Protein AF-A0AAD8A9Y2-F1 (afdb_monomer)

Secondary structure (DSSP, 8-state):
------------SSPEEEES-S-----TTPPP---EEEE-SSPPS---EE-SS-EE-TT-B-SS-B-PPPP------

Radius of gyration: 16.76 Å; Cα contacts (8 Å, |Δi|>4): 66; chains: 1; bounding box: 59×24×31 Å

Structure (mmCIF, N/CA/C/O backbone):
data_AF-A0AAD8A9Y2-F1
#
_entry.id   AF-A0AAD8A9Y2-F1
#
loop_
_atom_site.group_PDB
_atom_site.id
_atom_site.type_symbol
_atom_site.label_atom_id
_atom_site.label_alt_id
_atom_site.label_comp_id
_atom_site.label_asym_id
_atom_site.label_entity_id
_atom_site.label_seq_id
_atom_site.pdbx_PDB_ins_code
_atom_site.Cartn_x
_atom_site.Cartn_y
_atom_site.Cartn_z
_atom_site.occupancy
_atom_site.B_iso_or_equiv
_atom_site.auth_seq_id
_atom_site.auth_comp_id
_atom_site.auth_asym_id
_atom_site.auth_atom_id
_atom_site.pdbx_PDB_model_num
ATOM 1 N N . MET A 1 1 ? 42.818 13.589 6.601 1.00 39.62 1 MET A N 1
ATOM 2 C CA . MET A 1 1 ? 41.581 13.837 5.829 1.00 39.62 1 MET A CA 1
ATOM 3 C C . MET A 1 1 ? 40.891 12.501 5.635 1.00 39.62 1 MET A C 1
ATOM 5 O O . MET A 1 1 ? 41.456 11.650 4.964 1.00 39.62 1 MET A O 1
ATOM 9 N N . SER A 1 2 ? 39.759 12.272 6.301 1.00 43.62 2 SER A N 1
ATOM 10 C CA . SER A 1 2 ? 38.989 11.035 6.132 1.00 43.62 2 SER A CA 1
ATOM 11 C C . SER A 1 2 ? 37.953 11.266 5.035 1.00 43.62 2 SER A C 1
ATOM 13 O O . SER A 1 2 ?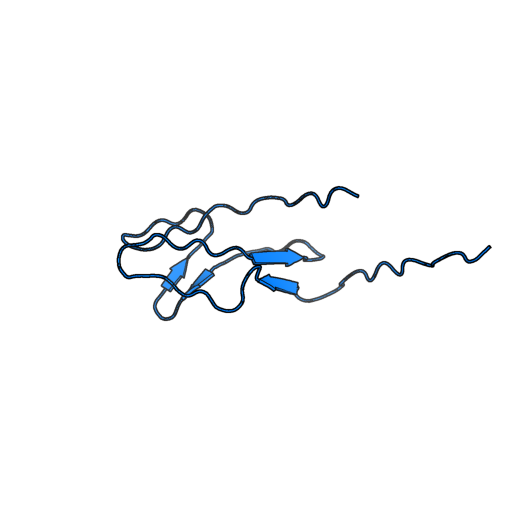 37.070 12.106 5.199 1.00 43.62 2 SER A O 1
ATOM 15 N N . PHE A 1 3 ? 38.097 10.583 3.902 1.00 50.88 3 PHE A N 1
ATOM 16 C CA . PHE A 1 3 ? 37.072 10.559 2.863 1.00 50.88 3 PHE A CA 1
ATOM 17 C C . PHE A 1 3 ? 36.019 9.527 3.273 1.00 50.88 3 PHE A C 1
ATOM 19 O O . PHE A 1 3 ? 36.283 8.327 3.243 1.00 50.88 3 PHE A O 1
ATOM 26 N N . ASN A 1 4 ? 34.833 9.985 3.675 1.00 57.22 4 ASN A N 1
ATOM 27 C CA . ASN A 1 4 ? 33.685 9.096 3.835 1.00 57.22 4 ASN A CA 1
ATOM 28 C C . ASN A 1 4 ? 33.249 8.621 2.443 1.00 57.22 4 ASN A C 1
ATOM 30 O O . ASN A 1 4 ? 32.723 9.402 1.653 1.00 57.22 4 ASN A O 1
ATOM 34 N N . TYR A 1 5 ? 33.482 7.347 2.133 1.00 53.53 5 TYR A N 1
ATOM 35 C CA . TYR A 1 5 ? 32.930 6.715 0.939 1.00 53.53 5 TYR A CA 1
ATOM 36 C C . TYR A 1 5 ? 31.436 6.465 1.160 1.00 53.53 5 TYR A C 1
ATOM 38 O O . TYR A 1 5 ? 31.046 5.61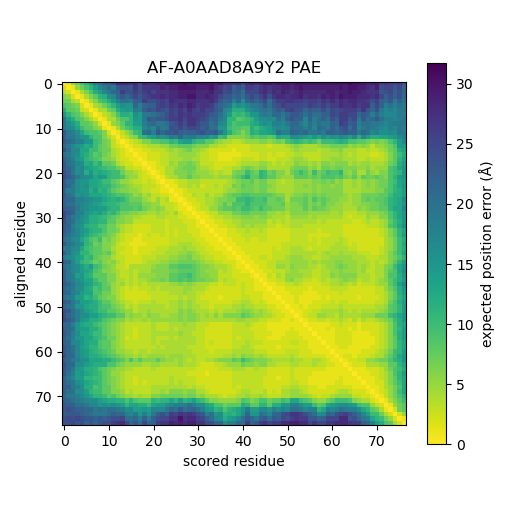3 1.959 1.00 53.53 5 TYR A O 1
ATOM 46 N N . ILE A 1 6 ? 30.585 7.206 0.450 1.00 72.00 6 ILE A N 1
ATOM 47 C CA . ILE A 1 6 ? 29.158 6.889 0.371 1.00 72.00 6 I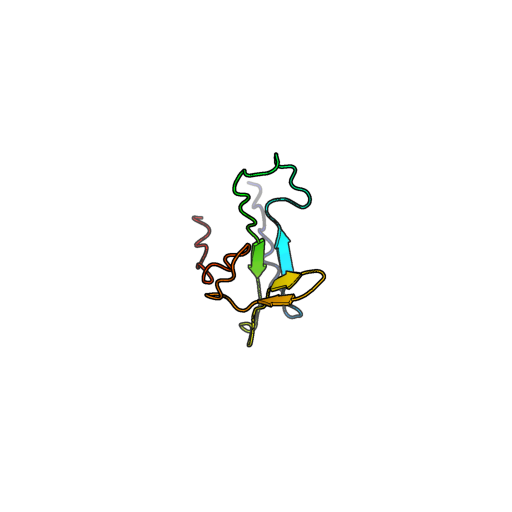LE A CA 1
ATOM 48 C C . ILE A 1 6 ? 29.015 5.717 -0.602 1.00 72.00 6 ILE A C 1
ATOM 50 O O . ILE A 1 6 ? 29.185 5.867 -1.811 1.00 72.00 6 ILE A O 1
ATOM 54 N N . HIS A 1 7 ? 28.712 4.530 -0.083 1.00 60.69 7 HIS A N 1
ATOM 55 C CA . HIS A 1 7 ? 28.372 3.382 -0.916 1.00 60.69 7 HIS A CA 1
ATOM 56 C C . HIS A 1 7 ? 26.922 3.511 -1.400 1.00 60.69 7 HIS A C 1
ATOM 58 O O . HIS A 1 7 ? 25.979 3.224 -0.663 1.00 60.69 7 HIS A O 1
ATOM 64 N N . LEU A 1 8 ? 26.735 3.925 -2.656 1.00 60.06 8 LEU A N 1
ATOM 65 C CA . LEU A 1 8 ? 25.433 3.892 -3.323 1.00 60.06 8 LEU A CA 1
ATOM 66 C C . LEU A 1 8 ? 25.077 2.439 -3.659 1.00 60.06 8 LEU A C 1
ATOM 68 O O . LEU A 1 8 ? 25.528 1.880 -4.660 1.00 60.06 8 LEU A O 1
ATOM 72 N N . ARG A 1 9 ? 24.268 1.801 -2.810 1.00 60.22 9 ARG A N 1
ATOM 73 C CA . ARG A 1 9 ? 23.728 0.473 -3.107 1.00 60.22 9 ARG A CA 1
ATOM 74 C C . ARG A 1 9 ? 22.574 0.617 -4.092 1.00 60.22 9 ARG A C 1
ATOM 76 O O . ARG A 1 9 ? 21.443 0.887 -3.697 1.00 60.22 9 ARG A O 1
ATOM 83 N N . VAL A 1 10 ? 22.853 0.402 -5.374 1.00 60.81 10 VAL A N 1
ATOM 84 C CA . VAL A 1 10 ? 21.803 0.238 -6.384 1.00 60.81 10 VAL A CA 1
ATOM 85 C C . VAL A 1 10 ? 20.995 -1.007 -6.014 1.00 60.81 10 VAL A C 1
ATOM 87 O O . VAL A 1 10 ? 21.515 -2.124 -6.038 1.00 60.81 10 VAL A O 1
ATOM 90 N N . ILE A 1 11 ? 19.729 -0.827 -5.632 1.00 58.84 11 ILE A N 1
ATOM 91 C CA . ILE A 1 11 ? 18.815 -1.950 -5.409 1.00 58.84 11 ILE A CA 1
ATOM 92 C C . ILE A 1 11 ? 18.414 -2.488 -6.786 1.00 58.84 11 ILE A C 1
ATOM 94 O O . ILE A 1 11 ? 17.436 -2.043 -7.374 1.00 58.84 11 ILE A O 1
ATOM 98 N N . LEU A 1 12 ? 19.206 -3.418 -7.319 1.00 59.03 12 LEU A N 1
ATOM 99 C CA . LEU A 1 12 ? 18.821 -4.256 -8.453 1.00 59.03 12 LEU A CA 1
ATOM 100 C C . LEU A 1 12 ? 17.940 -5.382 -7.896 1.00 59.03 12 LEU A C 1
ATOM 102 O O . LEU A 1 12 ? 18.449 -6.292 -7.240 1.00 59.03 12 LEU A O 1
ATOM 106 N N . GLY A 1 13 ? 16.617 -5.300 -8.067 1.00 69.12 13 GLY A N 1
ATOM 107 C CA . GLY A 1 13 ? 15.718 -6.335 -7.546 1.00 69.12 13 GLY A CA 1
ATOM 108 C C . GLY A 1 13 ? 14.273 -5.901 -7.307 1.00 69.12 13 GLY A C 1
ATOM 109 O O . GLY A 1 13 ? 13.750 -5.010 -7.970 1.00 69.12 13 GLY A O 1
ATOM 110 N N . ARG A 1 14 ? 13.604 -6.586 -6.367 1.00 78.31 14 ARG A N 1
ATOM 111 C CA . ARG A 1 14 ? 12.210 -6.303 -5.988 1.00 78.31 14 ARG A CA 1
ATOM 112 C C . ARG A 1 14 ? 12.085 -4.875 -5.432 1.00 78.31 14 ARG A C 1
ATOM 114 O O . ARG A 1 14 ? 12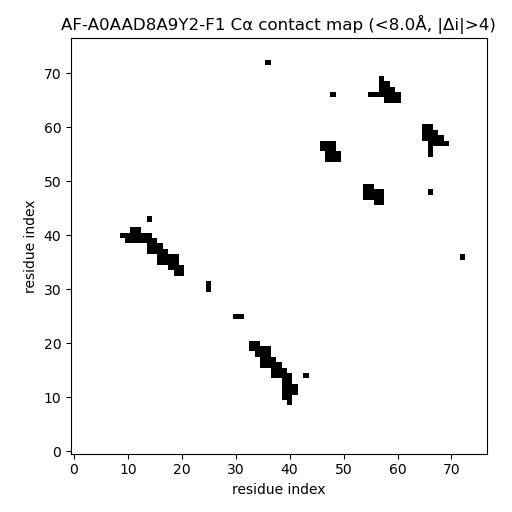.997 -4.449 -4.722 1.00 78.31 14 ARG A O 1
ATOM 121 N N . PRO A 1 15 ? 10.966 -4.171 -5.687 1.00 86.44 15 PRO A N 1
ATOM 122 C CA . PRO A 1 15 ? 10.714 -2.865 -5.088 1.00 86.44 15 PRO A CA 1
ATOM 123 C C . PRO A 1 15 ? 10.833 -2.924 -3.564 1.00 86.44 15 PRO A C 1
ATOM 125 O O . PRO A 1 15 ? 10.258 -3.810 -2.927 1.00 86.44 15 PRO A O 1
ATOM 128 N N . ALA A 1 16 ? 11.576 -1.986 -2.988 1.00 87.75 16 ALA A N 1
ATOM 129 C CA . ALA A 1 16 ? 11.640 -1.798 -1.547 1.00 87.75 16 ALA A CA 1
ATOM 130 C C . ALA A 1 16 ? 10.576 -0.775 -1.140 1.00 87.75 16 ALA A C 1
ATOM 132 O O . ALA A 1 16 ? 10.481 0.278 -1.765 1.00 87.75 16 ALA A O 1
ATOM 133 N N . VAL A 1 17 ? 9.784 -1.085 -0.112 1.00 88.88 17 VAL A N 1
ATOM 134 C CA . VAL A 1 17 ? 8.712 -0.217 0.397 1.00 88.88 17 VAL A CA 1
ATOM 135 C C . VAL A 1 17 ? 9.03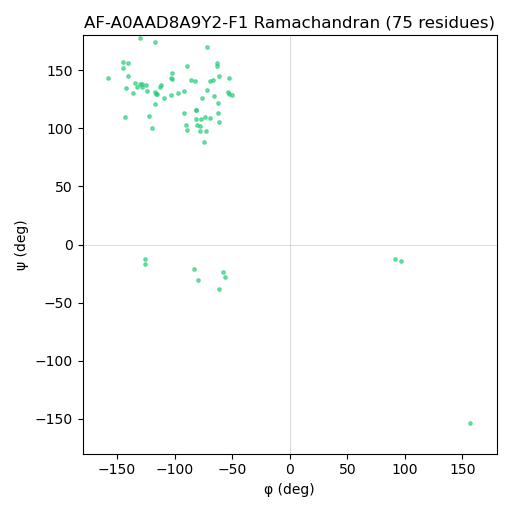9 0.198 1.828 1.00 88.88 17 VAL A C 1
ATOM 137 O O . VAL A 1 17 ? 9.330 -0.644 2.678 1.00 88.88 17 VAL A O 1
ATOM 140 N N . TYR A 1 18 ? 8.962 1.495 2.086 1.00 90.06 18 TYR A N 1
ATOM 141 C CA . TYR A 1 18 ? 9.283 2.156 3.341 1.00 90.06 18 TYR A CA 1
ATOM 142 C C . TYR A 1 18 ? 8.027 2.868 3.855 1.00 90.06 18 TYR A C 1
ATOM 144 O O . TYR A 1 18 ? 7.671 3.940 3.362 1.00 90.06 18 TYR A O 1
ATOM 152 N N . PRO A 1 19 ? 7.295 2.278 4.814 1.00 88.81 19 PRO A N 1
ATOM 153 C CA . PRO A 1 19 ? 6.150 2.951 5.406 1.00 88.81 19 PRO A CA 1
ATOM 154 C C . PRO A 1 19 ? 6.615 4.087 6.318 1.00 88.81 19 PRO A C 1
ATOM 156 O O . PRO A 1 19 ? 7.477 3.870 7.170 1.00 88.81 19 PRO A O 1
ATOM 159 N N . ALA A 1 20 ? 6.002 5.268 6.188 1.00 86.50 20 ALA A N 1
ATOM 160 C CA . ALA A 1 20 ? 6.281 6.392 7.083 1.00 86.50 20 ALA A CA 1
ATOM 161 C C . ALA A 1 20 ? 5.915 6.043 8.537 1.00 86.50 20 ALA A C 1
ATOM 163 O O . ALA A 1 20 ? 6.649 6.369 9.462 1.00 86.50 20 ALA A O 1
ATOM 164 N N . ASN A 1 21 ? 4.809 5.312 8.723 1.00 82.62 21 ASN A N 1
ATOM 165 C CA . ASN A 1 21 ? 4.376 4.769 10.008 1.00 82.62 21 ASN A CA 1
ATOM 166 C C . ASN A 1 21 ? 3.908 3.320 9.832 1.00 82.62 21 ASN A C 1
ATOM 168 O O . ASN A 1 21 ? 3.095 3.031 8.955 1.00 82.62 21 ASN A O 1
ATOM 172 N N . LYS A 1 22 ? 4.409 2.406 10.674 1.00 83.62 22 LYS A N 1
ATOM 173 C CA . LYS A 1 22 ? 4.014 0.981 10.654 1.00 83.62 22 LYS A CA 1
ATOM 174 C C . LYS A 1 22 ? 2.679 0.733 11.348 1.00 83.62 22 LYS A C 1
ATOM 176 O O . LYS A 1 22 ? 1.956 -0.186 10.985 1.00 83.62 22 LYS A O 1
ATOM 181 N N . THR A 1 23 ? 2.379 1.544 12.352 1.00 86.62 23 THR A N 1
ATOM 182 C CA . THR A 1 23 ? 1.140 1.501 13.118 1.00 86.62 23 THR A CA 1
ATOM 183 C C . THR A 1 23 ? 0.621 2.919 13.269 1.00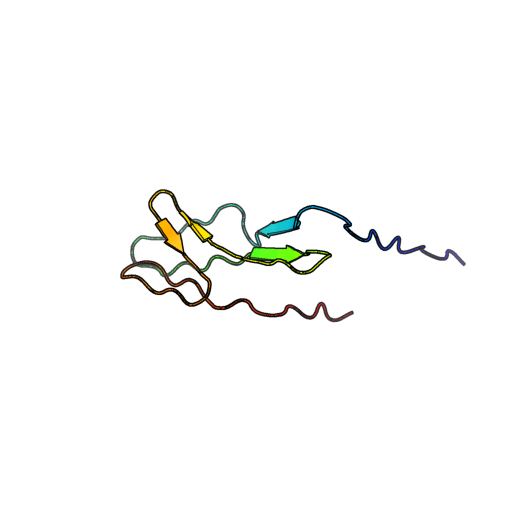 86.62 23 THR A C 1
ATOM 185 O O . THR A 1 23 ? 1.388 3.858 13.477 1.00 86.62 23 THR A O 1
ATOM 188 N N . LEU A 1 24 ? -0.690 3.072 13.138 1.00 85.81 24 LEU A N 1
ATOM 189 C CA . LEU A 1 24 ? -1.382 4.336 13.320 1.00 85.81 24 LEU A CA 1
ATOM 190 C C . LEU A 1 24 ? -2.596 4.086 14.204 1.00 85.81 24 LEU A C 1
ATOM 192 O O . LEU A 1 24 ? -3.325 3.115 14.009 1.00 85.81 24 LEU A O 1
ATOM 196 N N . THR A 1 25 ? -2.805 4.967 15.170 1.00 88.50 25 THR A N 1
ATOM 197 C CA . THR A 1 25 ? -3.986 4.983 16.029 1.00 88.50 25 THR A CA 1
ATOM 198 C C . THR A 1 25 ? -4.793 6.234 15.715 1.00 88.50 25 THR A C 1
ATOM 200 O O . THR A 1 25 ? -4.241 7.319 15.545 1.00 88.50 25 THR A O 1
ATOM 203 N N . ALA A 1 26 ? -6.107 6.080 15.601 1.00 86.19 26 ALA A N 1
ATOM 204 C CA . ALA A 1 26 ? -7.027 7.180 15.344 1.00 86.19 26 ALA A CA 1
ATOM 205 C C . ALA A 1 26 ? -8.301 7.001 16.163 1.00 86.19 26 ALA A C 1
ATOM 207 O O . ALA A 1 26 ? -8.662 5.883 16.536 1.00 86.19 26 ALA A O 1
ATOM 208 N N . VAL A 1 27 ? -8.987 8.112 16.421 1.00 91.56 27 VAL A N 1
ATOM 209 C CA . VAL A 1 27 ? -10.321 8.103 17.021 1.00 91.56 27 VAL A CA 1
ATOM 210 C C . VAL A 1 27 ? -11.360 7.927 15.916 1.00 91.56 27 VAL A C 1
ATOM 212 O O . VAL A 1 27 ? -11.230 8.501 14.834 1.00 91.56 27 VAL A O 1
ATOM 215 N N . THR A 1 28 ? -12.410 7.149 16.183 1.00 87.62 28 THR A N 1
ATOM 216 C CA . THR A 1 28 ? -13.528 6.956 15.250 1.00 87.62 28 THR A CA 1
ATOM 217 C C . THR A 1 28 ? -14.067 8.298 14.747 1.00 87.62 28 THR A C 1
ATOM 219 O O . THR A 1 28 ? -14.372 9.189 15.537 1.00 87.62 28 THR A O 1
ATOM 222 N N . GLY A 1 29 ? -14.183 8.437 13.424 1.00 88.06 29 GLY A N 1
ATOM 223 C CA . GLY A 1 29 ? -14.624 9.666 12.756 1.00 88.06 29 GLY A CA 1
ATOM 224 C C . GLY A 1 29 ? -13.492 10.625 12.367 1.00 88.06 29 GLY A C 1
ATOM 225 O O . GLY A 1 29 ? -13.722 11.526 11.563 1.00 88.06 29 GLY A O 1
ATOM 226 N N . GLN A 1 30 ? -12.265 10.429 12.862 1.00 89.62 30 GLN A N 1
ATOM 227 C CA . GLN A 1 30 ? -11.108 11.195 12.401 1.00 89.62 30 GLN A CA 1
ATOM 228 C C . GLN A 1 30 ? -10.527 10.606 11.115 1.00 89.62 30 GLN A C 1
ATOM 230 O O . GLN A 1 30 ? -10.405 9.391 10.954 1.00 89.62 30 GLN A O 1
ATOM 235 N N . ARG A 1 31 ? -10.118 11.488 10.199 1.00 87.94 31 ARG A N 1
ATOM 236 C CA . ARG A 1 31 ? -9.426 11.086 8.975 1.00 87.94 31 ARG A CA 1
ATOM 237 C C . ARG A 1 31 ? -7.979 10.720 9.294 1.00 87.94 31 ARG A C 1
ATOM 239 O O . ARG A 1 31 ? -7.238 11.530 9.842 1.00 87.94 31 ARG A O 1
ATOM 246 N N . LEU A 1 32 ? -7.578 9.523 8.885 1.00 90.69 32 LEU A N 1
ATOM 247 C CA . LEU A 1 32 ? -6.202 9.046 8.957 1.00 90.69 32 LEU A CA 1
ATOM 248 C C . LEU A 1 32 ? -5.553 9.127 7.569 1.00 90.69 32 LEU A C 1
ATOM 250 O O . LEU A 1 32 ? -6.207 8.848 6.564 1.00 90.69 32 LEU A O 1
ATOM 254 N N . SER A 1 33 ? -4.269 9.485 7.517 1.00 90.19 33 SER A N 1
ATOM 255 C CA . SER A 1 33 ? -3.471 9.445 6.290 1.00 90.19 33 SER A CA 1
ATOM 256 C C . SER A 1 33 ? -2.342 8.429 6.426 1.00 90.19 33 SER A C 1
ATOM 258 O O . SER A 1 33 ? -1.595 8.451 7.403 1.00 90.19 33 SER A O 1
ATOM 260 N N . LEU A 1 34 ? -2.228 7.546 5.436 1.00 90.00 34 LEU A N 1
ATOM 261 C CA . LEU A 1 34 ? -1.173 6.544 5.317 1.00 90.00 34 LEU A CA 1
ATOM 262 C C . LEU A 1 34 ? -0.249 6.948 4.170 1.00 90.00 34 LEU A C 1
ATOM 264 O O . LEU A 1 34 ? -0.706 7.133 3.044 1.00 90.00 34 LEU A O 1
ATOM 268 N N . THR A 1 35 ? 1.049 7.032 4.452 1.00 91.25 35 THR A N 1
ATOM 269 C CA . THR A 1 35 ? 2.071 7.362 3.454 1.00 91.25 35 THR A CA 1
ATOM 270 C C . THR A 1 35 ? 3.126 6.268 3.427 1.00 91.25 35 THR A C 1
ATOM 272 O O . THR A 1 35 ? 3.634 5.847 4.470 1.00 91.25 35 THR A O 1
ATOM 275 N N . VAL A 1 36 ? 3.457 5.812 2.223 1.00 90.94 36 VAL A N 1
ATOM 276 C CA . VAL A 1 36 ? 4.545 4.868 1.968 1.00 90.94 36 VAL A CA 1
ATOM 277 C C . VAL A 1 36 ? 5.414 5.428 0.855 1.00 90.94 36 VAL A C 1
ATOM 279 O O . VAL A 1 36 ? 4.906 5.948 -0.138 1.00 90.94 36 VAL A O 1
ATOM 282 N N . GLU A 1 37 ? 6.718 5.301 1.018 1.00 90.69 37 GLU A N 1
ATOM 283 C CA . GLU A 1 37 ? 7.685 5.560 -0.038 1.00 90.69 37 GLU A CA 1
ATOM 284 C C . GLU A 1 37 ? 8.147 4.226 -0.602 1.00 90.69 37 GLU A C 1
ATOM 286 O O . GLU A 1 37 ? 8.208 3.223 0.110 1.00 90.69 37 GLU A O 1
ATOM 291 N N . PHE A 1 38 ? 8.464 4.176 -1.889 1.00 87.50 38 PHE A N 1
ATOM 292 C CA . PHE A 1 38 ? 9.044 2.975 -2.464 1.00 87.50 38 PHE A CA 1
ATOM 293 C C . PHE A 1 38 ? 10.129 3.324 -3.471 1.00 87.50 38 PHE A C 1
ATOM 295 O O . PHE A 1 38 ? 10.021 4.293 -4.218 1.00 87.50 38 PHE A O 1
ATOM 302 N N . CYS A 1 39 ? 11.159 2.487 -3.505 1.00 86.75 39 CYS A N 1
ATOM 303 C CA . CYS A 1 39 ? 12.255 2.576 -4.458 1.00 86.75 39 CYS A CA 1
ATOM 304 C C . CYS A 1 39 ? 12.257 1.318 -5.324 1.00 86.75 39 CYS A C 1
ATOM 306 O O . CYS A 1 39 ? 12.202 0.198 -4.809 1.00 86.75 39 CYS A O 1
ATOM 308 N N . ALA A 1 40 ? 12.339 1.494 -6.640 1.00 84.38 40 ALA A N 1
ATOM 309 C CA . ALA A 1 40 ? 12.389 0.393 -7.591 1.00 84.38 40 ALA A CA 1
ATOM 310 C C . ALA A 1 40 ? 13.335 0.718 -8.745 1.00 84.38 40 ALA A C 1
ATOM 312 O O . ALA A 1 40 ? 13.292 1.813 -9.304 1.00 84.38 40 ALA A O 1
ATOM 313 N N . ASN A 1 41 ? 14.174 -0.251 -9.099 1.00 83.69 41 ASN A N 1
ATOM 314 C CA . ASN A 1 41 ? 15.020 -0.201 -10.280 1.00 83.69 41 ASN A CA 1
ATOM 315 C C . ASN A 1 41 ? 15.104 -1.619 -10.887 1.00 83.69 41 ASN A C 1
ATOM 317 O O . ASN A 1 41 ? 15.715 -2.496 -10.265 1.00 83.69 41 ASN A O 1
ATOM 321 N N . PRO A 1 42 ? 14.488 -1.882 -12.058 1.00 83.00 42 PRO A N 1
ATOM 322 C CA . PRO A 1 42 ? 13.826 -0.931 -12.967 1.00 83.00 42 PRO A CA 1
ATOM 323 C C . PRO A 1 42 ? 12.486 -0.375 -12.425 1.00 83.00 42 PRO A C 1
ATOM 325 O O . PRO A 1 42 ? 11.988 -0.878 -11.414 1.00 83.00 42 PRO A O 1
ATOM 328 N N . PRO A 1 43 ? 11.892 0.656 -13.067 1.00 83.75 43 PRO A N 1
ATOM 329 C CA . PRO A 1 43 ? 10.606 1.221 -12.654 1.00 83.75 43 PRO A CA 1
ATOM 330 C C . PRO A 1 43 ? 9.501 0.165 -12.519 1.00 83.75 43 PRO A C 1
ATOM 332 O O . PRO A 1 43 ? 9.425 -0.782 -13.303 1.00 83.75 43 PRO A O 1
ATOM 335 N N . VAL A 1 44 ? 8.620 0.339 -11.529 1.00 86.19 44 VAL A N 1
ATOM 336 C CA . VAL A 1 44 ? 7.487 -0.573 -11.314 1.00 86.19 44 VAL A CA 1
ATOM 337 C C . VAL A 1 44 ? 6.485 -0.503 -12.465 1.00 86.19 44 VAL A C 1
ATOM 339 O O . VAL A 1 44 ? 6.167 0.572 -12.963 1.00 86.19 44 VAL A O 1
ATOM 342 N N . SER A 1 45 ? 5.926 -1.653 -12.845 1.00 87.19 45 SER A N 1
ATOM 343 C CA . SER A 1 45 ? 4.846 -1.728 -13.839 1.00 87.19 45 SER A CA 1
ATOM 344 C C . SER A 1 45 ? 3.457 -1.474 -13.243 1.00 87.19 45 SER A C 1
ATOM 346 O O . SER A 1 45 ? 2.519 -1.154 -13.973 1.00 87.19 45 SER A O 1
ATOM 348 N N . ARG A 1 46 ? 3.297 -1.644 -11.922 1.00 89.88 46 ARG A N 1
ATOM 349 C CA . ARG A 1 46 ? 2.031 -1.443 -11.206 1.00 89.88 46 ARG A CA 1
ATOM 350 C C . ARG A 1 46 ? 2.269 -1.176 -9.719 1.00 89.88 46 ARG A C 1
ATOM 352 O O . ARG A 1 4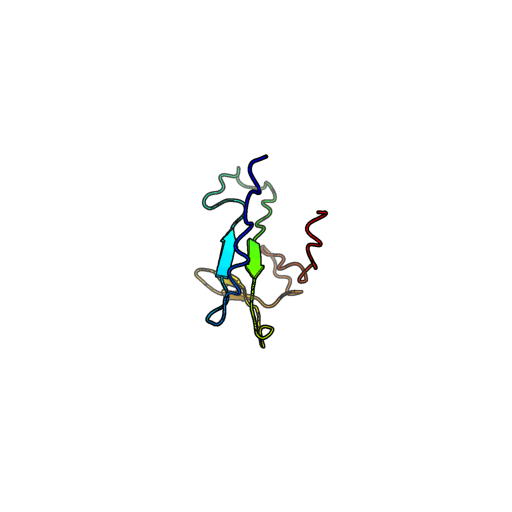6 ? 3.091 -1.845 -9.100 1.00 89.88 46 ARG A O 1
ATOM 359 N N . THR A 1 47 ? 1.453 -0.293 -9.151 1.00 91.56 47 THR A N 1
ATOM 360 C CA . THR A 1 47 ? 1.340 -0.054 -7.705 1.00 91.56 47 THR A CA 1
ATOM 361 C C . THR A 1 47 ? -0.115 -0.230 -7.293 1.00 91.56 47 THR A C 1
ATOM 363 O O . THR A 1 47 ? -1.014 0.215 -8.006 1.00 91.56 47 THR A O 1
ATOM 366 N N . VAL A 1 48 ? -0.350 -0.895 -6.164 1.00 95.06 48 VAL A N 1
ATOM 367 C CA . VAL A 1 48 ? -1.682 -1.109 -5.587 1.00 95.06 48 VAL A CA 1
ATOM 368 C C . VAL A 1 48 ? -1.600 -1.079 -4.065 1.00 95.06 48 VAL A C 1
ATOM 370 O O . VAL A 1 48 ? -0.576 -1.442 -3.486 1.00 95.06 48 VAL A O 1
ATOM 373 N N . TRP A 1 49 ? -2.694 -0.680 -3.431 1.00 93.38 49 TRP A N 1
ATOM 374 C CA . TRP A 1 49 ? -2.922 -0.826 -2.001 1.00 93.38 49 TRP A CA 1
ATOM 375 C C . TRP A 1 49 ? -3.764 -2.071 -1.751 1.00 93.38 49 TRP A C 1
ATOM 377 O O . TRP A 1 49 ? -4.817 -2.238 -2.366 1.00 93.38 49 TRP A O 1
ATOM 387 N N . PHE A 1 50 ? -3.316 -2.922 -0.833 1.00 93.12 50 PHE A N 1
ATOM 388 C CA . PHE A 1 50 ? -4.085 -4.064 -0.351 1.00 93.12 50 PHE A CA 1
ATOM 389 C C . PHE A 1 50 ? -4.658 -3.740 1.026 1.00 93.12 50 PHE A C 1
ATOM 391 O O . PHE A 1 50 ? -3.923 -3.319 1.919 1.00 93.12 50 PHE A O 1
ATOM 398 N N . THR A 1 51 ? -5.959 -3.943 1.189 1.00 89.75 51 THR A N 1
ATOM 399 C CA . THR A 1 51 ? -6.641 -3.954 2.487 1.00 89.75 51 THR A CA 1
ATOM 400 C C . THR A 1 51 ? -7.234 -5.338 2.723 1.00 89.75 51 THR A C 1
ATOM 402 O O . THR A 1 51 ? -7.236 -6.174 1.819 1.00 89.75 51 THR A O 1
ATOM 405 N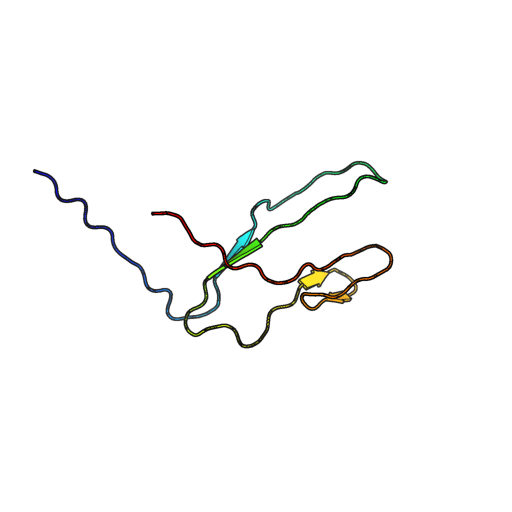 N . ASP A 1 52 ? -7.794 -5.576 3.908 1.00 90.38 52 ASP A N 1
ATOM 406 C CA . ASP A 1 52 ? -8.402 -6.870 4.245 1.00 90.38 52 ASP A CA 1
ATOM 407 C C . ASP A 1 52 ? -9.530 -7.286 3.286 1.00 90.38 52 ASP A C 1
ATOM 409 O O . ASP A 1 52 ? -9.832 -8.468 3.151 1.00 90.38 52 ASP A O 1
ATOM 413 N N . THR A 1 53 ? -10.167 -6.324 2.608 1.00 92.12 53 THR A N 1
ATOM 414 C CA . THR A 1 53 ? -11.352 -6.573 1.770 1.00 92.12 53 THR A CA 1
ATOM 415 C C . THR A 1 53 ? -11.222 -6.080 0.333 1.00 92.12 53 THR A C 1
ATOM 417 O O . THR A 1 53 ? -12.080 -6.400 -0.492 1.00 92.12 53 THR A O 1
ATOM 420 N N . ARG A 1 54 ? -10.209 -5.266 0.004 1.00 92.06 54 ARG A N 1
ATOM 421 C CA . ARG A 1 54 ? -10.136 -4.560 -1.284 1.00 92.06 54 ARG A CA 1
ATOM 422 C C . ARG A 1 54 ? -8.706 -4.423 -1.796 1.00 92.06 54 ARG A C 1
ATOM 424 O O . ARG A 1 54 ? -7.738 -4.405 -1.041 1.00 92.06 54 ARG A O 1
ATOM 431 N N . VAL A 1 55 ? -8.608 -4.245 -3.110 1.00 96.12 55 VAL A N 1
ATOM 432 C CA . VAL A 1 55 ? -7.393 -3.804 -3.798 1.00 96.12 55 VAL A CA 1
ATOM 433 C C . VAL A 1 55 ? -7.698 -2.461 -4.444 1.00 96.12 55 VAL A C 1
ATOM 435 O O . VAL A 1 55 ? -8.617 -2.382 -5.256 1.00 96.12 55 VAL A O 1
ATOM 438 N N . LEU A 1 56 ? -6.954 -1.419 -4.080 1.00 95.81 56 LEU A N 1
ATOM 439 C CA . LEU A 1 56 ? -7.134 -0.061 -4.598 1.00 95.81 56 LEU A CA 1
ATOM 440 C C . LEU A 1 56 ? -5.943 0.329 -5.472 1.00 95.81 56 LEU A C 1
ATOM 442 O O . LEU A 1 56 ? -4.785 0.082 -5.122 1.00 95.81 56 LEU A O 1
ATOM 446 N N . LYS A 1 57 ? -6.211 0.961 -6.607 1.00 95.75 57 LYS A N 1
ATOM 447 C CA . LYS A 1 57 ? -5.202 1.605 -7.448 1.00 95.75 57 LYS A CA 1
ATOM 448 C C . LYS A 1 57 ? -5.007 3.058 -6.998 1.00 95.75 57 LYS A C 1
ATOM 450 O O . LYS A 1 57 ? -5.929 3.656 -6.445 1.00 95.75 57 LYS A O 1
ATOM 455 N N . PRO A 1 58 ? -3.825 3.653 -7.229 1.00 94.31 58 PRO A N 1
ATOM 456 C CA . PRO A 1 58 ? -3.648 5.091 -7.063 1.00 94.31 58 PRO A CA 1
ATOM 457 C C . PRO A 1 58 ? -4.709 5.862 -7.861 1.00 94.31 58 PRO A C 1
ATOM 459 O O . PRO A 1 58 ? -4.912 5.583 -9.042 1.00 94.31 58 PRO A O 1
ATOM 462 N N . GLY A 1 59 ? -5.385 6.797 -7.201 1.00 94.69 59 GLY A N 1
ATOM 463 C CA . GLY A 1 59 ? -6.516 7.560 -7.728 1.00 94.69 59 GLY A CA 1
ATOM 464 C C . GLY A 1 59 ? -7.897 7.017 -7.339 1.00 94.69 59 GLY A C 1
ATOM 465 O O . GLY A 1 59 ? -8.874 7.752 -7.476 1.00 94.69 59 GLY A O 1
ATOM 466 N N . ASP A 1 60 ? -8.006 5.783 -6.832 1.00 96.50 60 ASP A N 1
ATOM 467 C CA . ASP A 1 60 ? -9.301 5.203 -6.463 1.00 96.50 60 ASP A CA 1
ATOM 468 C C . ASP A 1 60 ? -9.910 5.896 -5.231 1.00 96.50 60 ASP A C 1
ATOM 470 O O . ASP A 1 60 ? -9.231 6.200 -4.244 1.00 96.50 60 ASP A O 1
ATOM 474 N N . VAL A 1 61 ? -11.230 6.085 -5.263 1.00 94.94 61 VAL A N 1
ATOM 475 C CA . VAL A 1 61 ? -12.021 6.640 -4.159 1.00 94.94 61 VAL A CA 1
ATOM 476 C C . VAL A 1 61 ? -13.189 5.707 -3.862 1.00 94.94 61 VAL A C 1
ATOM 478 O O . VAL A 1 61 ? -13.869 5.232 -4.768 1.00 94.94 61 VAL A O 1
ATOM 481 N N . THR A 1 62 ? -13.419 5.451 -2.580 1.00 91.44 62 THR A N 1
ATOM 482 C CA . THR A 1 62 ? -14.564 4.693 -2.058 1.00 91.44 62 THR A CA 1
ATOM 483 C C . THR A 1 62 ? -15.228 5.484 -0.932 1.00 91.44 62 THR A C 1
ATOM 485 O O . THR A 1 62 ? -14.708 6.520 -0.521 1.00 91.44 62 THR A O 1
ATOM 488 N N . ASP A 1 63 ? -16.324 4.964 -0.378 1.00 89.81 63 ASP A N 1
ATOM 489 C CA . ASP A 1 63 ? -17.058 5.617 0.717 1.00 89.81 63 A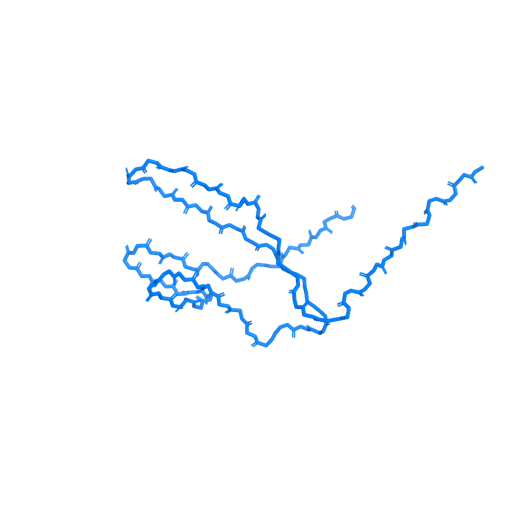SP A CA 1
ATOM 490 C C . ASP A 1 63 ? -16.190 5.909 1.954 1.00 89.81 63 ASP A C 1
ATOM 492 O O . ASP A 1 63 ? -16.461 6.848 2.698 1.00 89.81 63 ASP A O 1
ATOM 496 N N . THR A 1 64 ? -15.143 5.108 2.191 1.00 90.06 64 THR A N 1
ATOM 497 C CA . THR A 1 64 ? -14.317 5.181 3.409 1.00 90.06 64 THR A CA 1
ATOM 498 C C . THR A 1 64 ? -12.820 5.339 3.157 1.00 90.06 64 THR A C 1
ATOM 500 O O . THR A 1 64 ? -12.088 5.718 4.070 1.00 90.06 64 THR A O 1
ATOM 503 N N . LEU A 1 65 ? -12.341 5.055 1.944 1.00 92.56 65 LEU A N 1
ATOM 504 C CA . LEU A 1 65 ? -10.917 5.060 1.600 1.00 92.56 65 LEU A CA 1
ATOM 505 C C . LEU A 1 65 ? -10.655 5.906 0.359 1.00 92.56 65 LEU A C 1
ATOM 507 O O . LEU A 1 65 ? -11.372 5.798 -0.636 1.00 92.56 65 LEU A O 1
ATOM 511 N N . ILE A 1 66 ? -9.578 6.687 0.416 1.00 94.44 66 ILE A N 1
ATOM 512 C CA . ILE A 1 66 ? -9.075 7.511 -0.684 1.00 94.44 66 ILE A CA 1
ATOM 513 C C . ILE A 1 66 ? -7.632 7.082 -0.950 1.00 94.44 66 ILE A C 1
ATOM 515 O O . ILE A 1 66 ? -6.748 7.328 -0.126 1.00 94.44 66 ILE A O 1
ATOM 519 N N . ALA A 1 67 ? -7.389 6.436 -2.087 1.00 95.00 67 ALA A N 1
ATOM 520 C CA . ALA A 1 67 ? -6.052 6.072 -2.533 1.00 95.00 67 ALA A CA 1
ATOM 521 C C . ALA A 1 67 ? -5.484 7.222 -3.373 1.00 95.00 67 ALA A C 1
ATOM 523 O O . ALA A 1 67 ? -5.798 7.364 -4.549 1.00 95.00 67 ALA A O 1
ATOM 524 N N . HIS A 1 68 ? -4.655 8.074 -2.775 1.00 93.69 68 HIS A N 1
ATOM 525 C CA . HIS A 1 68 ? -4.052 9.202 -3.490 1.00 93.69 68 HIS A CA 1
ATOM 526 C C . HIS A 1 68 ? -3.123 8.745 -4.635 1.00 93.69 68 HIS A C 1
ATOM 528 O O . HIS A 1 68 ? -2.592 7.631 -4.628 1.00 93.69 68 HIS A O 1
ATOM 534 N N . ASN A 1 69 ? -2.929 9.619 -5.631 1.00 93.81 69 ASN A N 1
ATOM 535 C CA . ASN A 1 69 ? -1.981 9.386 -6.723 1.00 93.81 69 ASN A CA 1
ATOM 536 C C . ASN A 1 69 ? -0.537 9.289 -6.210 1.00 93.81 69 ASN A C 1
ATOM 538 O O . ASN A 1 69 ? -0.189 9.879 -5.188 1.00 93.81 69 ASN A O 1
ATOM 542 N N . ILE A 1 70 ? 0.307 8.567 -6.954 1.00 90.56 70 ILE A N 1
ATOM 543 C CA . ILE A 1 70 ? 1.738 8.451 -6.648 1.00 90.56 70 ILE A CA 1
ATOM 544 C C . ILE A 1 70 ? 2.389 9.822 -6.826 1.00 90.56 70 ILE A C 1
ATOM 546 O O . ILE A 1 70 ? 2.266 10.445 -7.881 1.00 90.56 70 ILE A O 1
ATOM 550 N N . THR A 1 71 ? 3.107 10.269 -5.804 1.00 88.31 71 THR A N 1
ATOM 551 C CA . THR A 1 71 ? 3.910 11.490 -5.840 1.00 88.31 71 THR A CA 1
ATOM 552 C C . THR A 1 71 ? 5.383 11.140 -5.997 1.00 88.31 71 THR A C 1
ATOM 554 O O . THR A 1 71 ? 5.853 10.161 -5.421 1.00 88.31 71 THR A O 1
ATOM 557 N N . VAL A 1 72 ? 6.127 11.952 -6.748 1.00 82.25 72 VAL A N 1
ATOM 558 C CA . VAL A 1 72 ? 7.586 11.827 -6.824 1.00 82.25 72 VAL A CA 1
ATOM 559 C C . VAL A 1 72 ? 8.185 12.527 -5.609 1.00 82.25 72 VAL A C 1
ATOM 561 O O . VAL A 1 72 ? 8.042 13.742 -5.471 1.00 82.25 72 VAL A O 1
ATOM 564 N N . SER A 1 73 ? 8.849 11.777 -4.730 1.00 66.94 73 SER A N 1
ATOM 565 C CA . SER A 1 73 ? 9.702 12.360 -3.698 1.00 66.94 73 SER A CA 1
ATOM 566 C C . SER A 1 73 ? 11.060 12.688 -4.315 1.00 66.94 73 SER A C 1
ATOM 568 O O . SER A 1 73 ? 11.797 11.816 -4.770 1.00 66.94 73 SER A O 1
ATOM 570 N N . ILE A 1 74 ? 11.388 13.976 -4.362 1.00 56.91 74 ILE A N 1
ATOM 571 C CA . ILE A 1 74 ? 12.745 14.425 -4.659 1.00 56.91 74 ILE A CA 1
ATOM 572 C C . ILE A 1 74 ? 13.423 14.511 -3.297 1.00 56.91 74 ILE A C 1
ATOM 574 O O . ILE A 1 74 ? 13.140 15.432 -2.533 1.00 56.91 74 ILE A O 1
ATOM 578 N N . SER A 1 75 ? 14.266 13.540 -2.946 1.00 52.88 75 SER A N 1
ATOM 579 C CA . SER A 1 75 ? 15.155 13.715 -1.798 1.00 52.88 75 SER A CA 1
ATOM 580 C C . SER A 1 75 ? 16.064 14.904 -2.119 1.00 52.88 75 SER A C 1
ATOM 582 O O . SER A 1 75 ? 16.929 14.791 -2.989 1.00 52.88 75 SER A O 1
ATOM 584 N N . GLN A 1 76 ? 15.820 16.060 -1.499 1.00 35.81 76 GLN A N 1
ATOM 585 C CA . GLN A 1 76 ? 16.752 17.182 -1.567 1.00 35.81 76 GLN A CA 1
ATOM 586 C C . GLN A 1 76 ? 18.059 16.723 -0.915 1.00 35.81 76 GLN A C 1
ATOM 588 O O . GLN A 1 76 ? 18.044 16.218 0.208 1.00 35.81 76 GLN A O 1
ATOM 593 N N . ALA A 1 77 ? 19.137 16.796 -1.694 1.00 33.50 77 ALA A N 1
ATOM 594 C CA . ALA A 1 77 ? 20.488 16.423 -1.294 1.00 33.50 77 ALA A CA 1
ATOM 595 C C . ALA A 1 77 ? 21.085 17.431 -0.307 1.00 33.50 77 ALA A C 1
ATOM 597 O O . ALA A 1 77 ? 20.724 18.628 -0.407 1.00 33.50 77 ALA A O 1
#

Nearest PDB structures (foldseek):
  7wuh-assembly1_K  TM=4.294E-01  e=7.727E+00  Homo sapiens

pLDDT: mean 81.56, std 15.87, range [33.5, 96.5]

Organism: Diploptera punctata (NCBI:txid6984)

Mean predicted aligned error: 8.83 Å

Solvent-accessible surface area (backbone atoms only — not comparable to full-atom values): 5622 Å² total; per-residue (Å²): 136,85,81,83,80,82,81,82,78,77,64,78,55,80,68,46,75,47,60,78,61,94,73,85,86,81,58,93,93,60,90,84,85,87,56,68,49,71,52,52,39,71,76,74,94,75,73,70,48,79,56,102,88,50,76,41,42,62,63,39,74,57,100,87,50,74,37,66,63,89,74,88,82,77,82,82,127

InterPro domains:
  IPR036179 Immunoglobulin-like domain superfamily [SSF48726] (12-71)

Sequence (77 aa):
MSFNYIHLRVILGRPAVYPANKTLTAVTGQRLSLTVEFCANPPVSRTVWFTDTRVLKPGDVTDTLIAHNITVSISQA

Foldseek 3Di:
DDDPDDDDPDPPDDKDKAWPDPDDDDDPPDDDDTDIDIDDVPDDPADWDDDPVDIHGAQDDDPRDGRHHDDDDDPDD